Protein AF-A0A820YI57-F1 (afdb_monomer_lite)

Radius of gyration: 45.14 Å; chains: 1; bounding box: 73×60×126 Å

Structure (mmCIF, N/CA/C/O backbone):
data_AF-A0A820YI57-F1
#
_entry.id   AF-A0A820YI57-F1
#
loop_
_atom_site.group_PDB
_atom_site.id
_atom_site.type_symbol
_atom_site.label_atom_id
_atom_site.label_alt_id
_atom_site.label_comp_id
_atom_site.label_asym_id
_atom_site.label_entity_id
_atom_site.label_seq_id
_atom_site.pdbx_PDB_ins_code
_atom_site.Cartn_x
_atom_site.Cartn_y
_atom_site.Cartn_z
_atom_site.occupancy
_atom_site.B_iso_or_equiv
_atom_site.auth_seq_id
_atom_site.auth_comp_id
_atom_site.auth_asym_id
_atom_site.auth_atom_id
_atom_site.pdbx_PDB_model_num
ATOM 1 N N . MET A 1 1 ? -28.635 -5.208 62.542 1.00 59.19 1 MET A N 1
ATOM 2 C CA . MET A 1 1 ? -28.897 -5.207 61.089 1.00 59.19 1 MET A CA 1
ATOM 3 C C . MET A 1 1 ? -29.570 -6.530 60.754 1.00 59.19 1 MET A C 1
ATOM 5 O O . MET A 1 1 ? -29.067 -7.536 61.241 1.00 59.19 1 MET A O 1
ATOM 9 N N . PRO A 1 2 ? -30.706 -6.552 60.042 1.00 90.00 2 PRO A N 1
ATOM 10 C CA . PRO A 1 2 ? -31.347 -7.801 59.652 1.00 90.00 2 PRO A CA 1
ATOM 11 C C . PRO A 1 2 ? -30.451 -8.576 58.681 1.00 90.00 2 PRO A C 1
ATOM 13 O O . PRO A 1 2 ? -29.854 -7.988 57.782 1.00 90.00 2 PRO A O 1
ATOM 16 N N . GLU A 1 3 ? -30.381 -9.891 58.855 1.00 87.69 3 GLU A N 1
ATOM 17 C CA . GLU A 1 3 ? -29.567 -10.825 58.059 1.00 87.69 3 GLU A CA 1
ATOM 18 C C . GLU A 1 3 ? -29.834 -10.696 56.544 1.00 87.69 3 GLU A C 1
ATOM 20 O O . GLU A 1 3 ? -28.919 -10.772 55.727 1.00 87.69 3 GLU A O 1
ATOM 25 N N . ALA A 1 4 ? -31.076 -10.361 56.173 1.00 84.19 4 ALA A N 1
ATOM 26 C CA . ALA A 1 4 ? -31.480 -10.085 54.795 1.00 84.19 4 ALA A CA 1
ATOM 27 C C . ALA A 1 4 ? -30.741 -8.891 54.160 1.00 84.19 4 ALA A C 1
ATOM 29 O O . ALA A 1 4 ? -30.382 -8.954 52.988 1.00 84.19 4 ALA A O 1
ATOM 30 N N . GLN A 1 5 ? -30.454 -7.828 54.924 1.00 85.44 5 GLN A N 1
ATOM 31 C CA . GLN A 1 5 ? -29.688 -6.695 54.395 1.00 85.44 5 GLN A CA 1
ATOM 32 C C . GLN A 1 5 ? -28.228 -7.085 54.148 1.00 85.44 5 GLN A C 1
ATOM 34 O O . GLN A 1 5 ? -27.646 -6.660 53.159 1.00 85.44 5 GLN A O 1
ATOM 39 N N . GLN A 1 6 ? -27.621 -7.926 54.989 1.00 82.12 6 GLN A N 1
ATOM 40 C CA . GLN A 1 6 ? -26.219 -8.324 54.799 1.00 82.12 6 GLN A CA 1
ATOM 41 C C . GLN A 1 6 ? -26.003 -9.103 53.491 1.00 82.12 6 GLN A C 1
ATOM 43 O O . GLN A 1 6 ? -25.003 -8.887 52.806 1.00 82.12 6 GLN A O 1
ATOM 48 N N . LEU A 1 7 ? -26.962 -9.952 53.109 1.00 83.75 7 LEU A N 1
ATOM 49 C CA . LEU A 1 7 ? -26.948 -10.681 51.836 1.00 83.75 7 LEU A CA 1
ATOM 50 C C . LEU A 1 7 ? -27.073 -9.759 50.615 1.00 83.75 7 LEU A C 1
ATOM 52 O O . LEU A 1 7 ? -26.378 -9.969 49.622 1.00 83.75 7 LEU A O 1
ATOM 56 N N . GLU A 1 8 ? -27.906 -8.721 50.696 1.00 85.50 8 GLU A N 1
ATOM 57 C CA . GLU A 1 8 ? -28.096 -7.752 49.610 1.00 85.50 8 GLU A CA 1
ATOM 58 C C . GLU A 1 8 ? -26.824 -6.924 49.356 1.00 85.50 8 GLU A C 1
ATOM 60 O O . GLU A 1 8 ? -26.400 -6.762 48.211 1.00 85.50 8 GLU A O 1
ATOM 65 N N . TRP A 1 9 ? -26.142 -6.486 50.422 1.00 83.12 9 TRP A N 1
ATOM 66 C CA . TRP A 1 9 ? -24.855 -5.786 50.317 1.00 83.12 9 TRP A CA 1
ATOM 67 C C . TRP A 1 9 ? -23.743 -6.679 49.748 1.00 83.12 9 TRP A C 1
ATOM 69 O O . TRP A 1 9 ? -22.941 -6.214 48.935 1.00 83.12 9 TRP A O 1
ATOM 79 N N . LEU A 1 10 ? -23.706 -7.963 50.124 1.00 80.69 10 LEU A N 1
ATOM 80 C CA . LEU A 1 10 ? -22.757 -8.929 49.562 1.00 80.69 10 LEU A CA 1
ATOM 81 C C . LEU A 1 10 ? -23.012 -9.176 48.072 1.00 80.69 10 LEU A C 1
ATOM 83 O O . LEU A 1 10 ? -22.062 -9.169 47.291 1.00 80.69 10 LEU A O 1
ATOM 87 N N . GLN A 1 11 ? -24.273 -9.332 47.656 1.00 82.19 11 GLN A N 1
ATOM 88 C CA . GLN A 1 11 ? -24.614 -9.448 46.237 1.00 82.19 11 GLN A CA 1
ATOM 89 C C . GLN A 1 11 ? -24.228 -8.182 45.467 1.00 82.19 11 GLN A C 1
ATOM 91 O O . GLN A 1 11 ? -23.545 -8.286 44.451 1.00 82.19 11 GLN A O 1
ATOM 96 N N . ALA A 1 12 ? -24.588 -6.993 45.961 1.00 80.88 12 ALA A N 1
ATOM 97 C CA . ALA A 1 12 ? -24.253 -5.725 45.313 1.00 80.88 12 ALA A CA 1
ATOM 98 C C . ALA A 1 12 ? -22.733 -5.523 45.157 1.00 80.88 12 ALA A C 1
ATOM 100 O O . ALA A 1 12 ? -22.271 -5.117 44.090 1.00 80.88 12 ALA A O 1
ATOM 101 N N . GLY A 1 13 ? -21.944 -5.866 46.181 1.00 80.56 13 GLY A N 1
ATOM 102 C CA . GLY A 1 13 ? -20.481 -5.805 46.118 1.00 80.56 13 GLY A CA 1
ATOM 103 C C . GLY A 1 13 ? -19.884 -6.757 45.076 1.00 80.56 13 GLY A C 1
ATOM 104 O O . GLY A 1 13 ? -18.967 -6.382 44.348 1.00 80.56 13 GLY A O 1
ATOM 105 N N . MET A 1 14 ? -20.442 -7.963 44.950 1.00 79.81 14 MET A N 1
ATOM 106 C CA . MET A 1 14 ? -19.994 -8.979 43.992 1.00 79.81 14 MET A CA 1
ATOM 107 C C . MET A 1 14 ? -20.325 -8.603 42.535 1.00 79.81 14 MET A C 1
ATOM 109 O O . MET A 1 14 ? -19.541 -8.866 41.620 1.00 79.81 14 MET A O 1
ATOM 113 N N . TRP A 1 15 ? -21.462 -7.937 42.308 1.00 83.56 15 TRP A N 1
ATOM 114 C CA . TRP A 1 15 ? -21.804 -7.380 40.995 1.00 83.56 15 TRP A CA 1
ATOM 115 C C . TRP A 1 15 ? -20.882 -6.224 40.604 1.00 83.56 15 TRP A C 1
ATOM 117 O O . TRP A 1 15 ? -20.505 -6.120 39.442 1.00 83.56 15 TRP A O 1
ATOM 127 N N . HIS A 1 16 ? -20.470 -5.384 41.556 1.00 84.38 16 HIS A N 1
ATOM 128 C CA . HIS A 1 16 ? -19.558 -4.275 41.277 1.00 84.38 16 HIS A CA 1
ATOM 129 C C . HIS A 1 16 ? -18.169 -4.746 40.831 1.00 84.38 16 HIS A C 1
ATOM 131 O O . HIS A 1 16 ? -17.651 -4.251 39.830 1.00 84.38 16 HIS A O 1
ATOM 137 N N . THR A 1 17 ? -17.577 -5.722 41.524 1.00 84.75 17 THR A N 1
ATOM 138 C CA . THR A 1 17 ? -16.237 -6.224 41.174 1.00 84.75 17 THR A CA 1
ATOM 139 C C . THR A 1 17 ? -16.226 -6.926 39.817 1.00 84.75 17 THR A C 1
ATOM 141 O O . THR A 1 17 ? -15.339 -6.678 39.001 1.00 84.75 17 THR A O 1
ATOM 144 N N . THR A 1 18 ? -17.250 -7.733 39.528 1.00 87.00 18 THR A N 1
ATOM 145 C CA . THR A 1 18 ? -17.387 -8.417 38.231 1.00 87.00 18 THR A CA 1
ATOM 146 C C . THR A 1 18 ? -17.609 -7.440 37.073 1.00 87.00 18 THR A C 1
ATOM 148 O O . THR A 1 18 ? -17.016 -7.612 36.005 1.00 87.00 18 THR A O 1
ATOM 151 N N . LEU A 1 19 ? -18.387 -6.371 37.276 1.00 88.06 19 LEU A N 1
ATOM 152 C CA . LEU A 1 19 ? -18.556 -5.304 36.281 1.00 88.06 19 LEU A CA 1
ATOM 153 C C . LEU A 1 19 ? -17.255 -4.545 36.014 1.00 88.06 19 LEU A C 1
ATOM 155 O O . LEU A 1 19 ? -16.946 -4.253 34.860 1.00 88.06 19 LEU A O 1
ATOM 159 N N . GLU A 1 20 ? -16.476 -4.235 37.051 1.00 88.19 20 GLU A N 1
ATO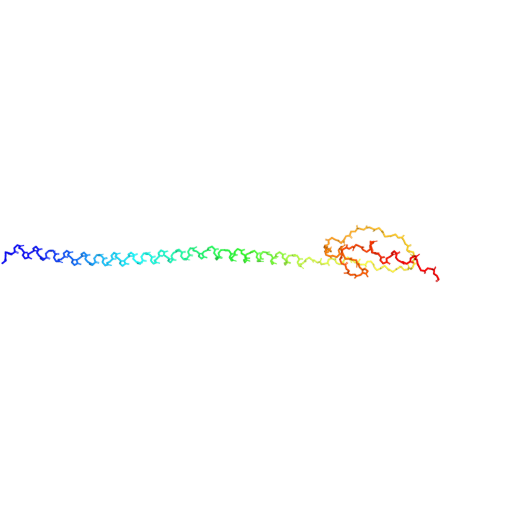M 160 C CA . GLU A 1 20 ? -15.194 -3.549 36.880 1.00 88.19 20 GLU A CA 1
ATOM 161 C C . GLU A 1 20 ? -14.183 -4.383 36.092 1.00 88.19 20 GLU A C 1
ATOM 163 O O . GLU A 1 20 ? -13.500 -3.852 35.212 1.00 88.19 20 GLU A O 1
ATOM 168 N N . GLU A 1 21 ? -14.079 -5.680 36.379 1.00 91.19 21 GLU A N 1
ATOM 169 C CA . GLU A 1 21 ? -13.205 -6.583 35.626 1.00 91.19 21 GLU A CA 1
ATOM 170 C C . GLU A 1 21 ? -13.654 -6.715 34.170 1.00 91.19 21 GLU A C 1
ATOM 172 O O . GLU A 1 21 ? -12.830 -6.614 33.257 1.00 91.19 21 GLU A O 1
ATOM 177 N N . PHE A 1 22 ? -14.962 -6.833 33.932 1.00 91.12 22 PHE A N 1
ATOM 178 C CA . PHE A 1 22 ? -15.521 -6.860 32.584 1.00 91.12 22 PHE A CA 1
ATOM 179 C C . PHE A 1 22 ? -15.243 -5.559 31.811 1.00 91.12 22 PHE A C 1
ATOM 181 O O . PHE A 1 22 ? -14.824 -5.590 30.650 1.00 91.12 22 PHE A O 1
ATOM 188 N N . LEU A 1 23 ? -15.405 -4.395 32.445 1.00 91.62 23 LEU A N 1
ATOM 189 C CA . LEU A 1 23 ? -15.090 -3.101 31.833 1.00 91.62 23 LEU A CA 1
ATOM 190 C C . LEU A 1 23 ? -13.592 -2.966 31.528 1.00 91.62 23 LEU A C 1
ATOM 192 O O . LEU A 1 23 ? -13.219 -2.523 30.443 1.00 91.62 23 LEU A O 1
ATOM 196 N N . LYS A 1 24 ? -12.710 -3.406 32.433 1.00 91.44 24 LYS A N 1
ATOM 197 C CA . LYS A 1 24 ? -11.260 -3.438 32.175 1.00 91.44 24 LYS A CA 1
ATOM 198 C C . LYS A 1 24 ? -10.924 -4.346 30.989 1.00 91.44 24 LYS A C 1
ATOM 200 O O . LYS A 1 24 ? -10.140 -3.944 30.125 1.00 91.44 24 LYS A O 1
ATOM 205 N N . TYR A 1 25 ? -11.541 -5.524 30.903 1.00 91.69 25 TYR A N 1
ATOM 206 C CA . TYR A 1 25 ? -11.348 -6.464 29.797 1.00 91.69 25 TYR A CA 1
ATOM 207 C C . TYR A 1 25 ? -11.836 -5.896 28.453 1.00 91.69 25 TYR A C 1
ATOM 209 O O . TYR A 1 25 ? -11.124 -5.934 27.452 1.00 91.69 25 TYR A O 1
ATOM 217 N N . THR A 1 26 ? -13.019 -5.285 28.416 1.00 88.62 26 THR A N 1
ATOM 218 C CA . THR A 1 26 ? -13.561 -4.680 27.184 1.00 88.62 26 THR A CA 1
ATOM 219 C C . THR A 1 26 ? -12.754 -3.463 26.720 1.00 88.62 26 THR A C 1
ATOM 221 O O . THR A 1 26 ? -12.475 -3.315 25.527 1.00 88.62 26 THR A O 1
ATOM 224 N N . ILE A 1 27 ? -12.298 -2.605 27.636 1.00 90.44 27 ILE A N 1
ATOM 225 C CA . ILE A 1 27 ? -11.445 -1.455 27.296 1.00 90.44 27 ILE A CA 1
ATOM 226 C C . ILE A 1 27 ? -10.076 -1.914 26.771 1.00 90.44 27 ILE A C 1
ATOM 228 O O . ILE A 1 27 ? -9.555 -1.333 25.818 1.00 90.44 27 ILE A O 1
ATOM 232 N N . THR A 1 28 ? -9.474 -2.940 27.373 1.00 90.62 28 THR A N 1
ATOM 233 C CA . THR A 1 28 ? -8.191 -3.486 26.895 1.00 90.62 28 THR A CA 1
ATOM 234 C C . THR A 1 28 ? -8.351 -4.150 25.529 1.00 90.62 28 THR A C 1
ATOM 236 O O . THR A 1 28 ? -7.639 -3.780 24.596 1.00 90.62 28 THR A O 1
ATOM 239 N N . SER A 1 29 ? -9.367 -4.998 25.362 1.00 91.12 29 SER A N 1
ATOM 240 C CA . SER A 1 29 ? -9.707 -5.640 24.086 1.00 91.12 29 SER A CA 1
ATOM 241 C C . SER A 1 29 ? -9.935 -4.623 22.958 1.00 91.12 29 SER A C 1
ATOM 243 O O . SER A 1 29 ? -9.371 -4.747 21.872 1.00 91.12 29 SER A O 1
ATOM 245 N N . THR A 1 30 ? -10.684 -3.544 23.210 1.00 91.69 30 THR A N 1
ATOM 246 C CA . THR A 1 30 ? -10.927 -2.507 22.188 1.00 91.69 30 THR A CA 1
ATOM 247 C C . THR A 1 30 ? -9.667 -1.732 21.796 1.00 91.69 30 THR A C 1
ATOM 249 O O . THR A 1 30 ? -9.532 -1.343 20.634 1.00 91.69 30 THR A O 1
ATOM 252 N N . LYS A 1 31 ? -8.722 -1.513 22.720 1.00 91.81 31 LYS A N 1
ATOM 253 C CA . LYS A 1 31 ? -7.416 -0.909 22.400 1.00 91.81 31 LYS A CA 1
ATOM 254 C C . LYS A 1 31 ? -6.570 -1.832 21.530 1.00 91.81 31 LYS A C 1
ATOM 256 O O . LYS A 1 31 ? -5.979 -1.367 20.557 1.00 91.81 31 LYS A O 1
ATOM 261 N N . GLU A 1 32 ? -6.540 -3.121 21.847 1.00 91.81 32 GLU A N 1
ATOM 262 C CA . GLU A 1 32 ? -5.821 -4.110 21.044 1.00 91.81 32 GLU A CA 1
ATOM 263 C C . GLU A 1 32 ? -6.400 -4.208 19.633 1.00 91.81 32 GLU A C 1
ATOM 265 O O . GLU A 1 32 ? -5.652 -4.121 18.662 1.00 91.81 32 GLU A O 1
ATOM 270 N N . LEU A 1 33 ? -7.728 -4.273 19.499 1.00 90.38 33 LEU A N 1
ATOM 271 C CA . LEU A 1 33 ? -8.399 -4.296 18.196 1.00 90.38 33 LEU A CA 1
ATOM 272 C C . LEU A 1 33 ? -8.062 -3.0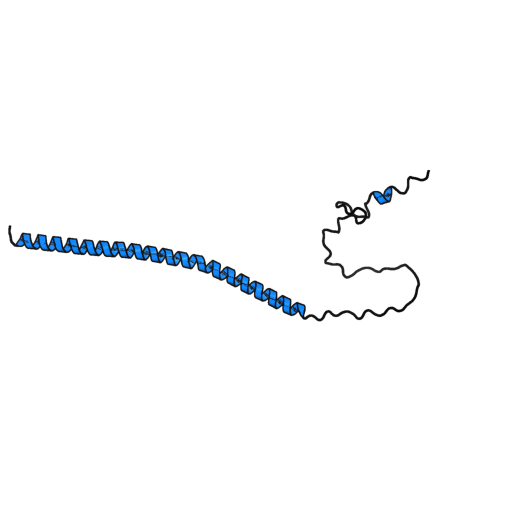66 17.343 1.00 90.38 33 LEU A C 1
ATOM 274 O O . LEU A 1 33 ? -7.785 -3.205 16.153 1.00 90.38 33 LEU A O 1
ATOM 278 N N . LYS A 1 34 ? -8.020 -1.869 17.943 1.00 94.19 34 LYS A N 1
ATOM 279 C CA . LYS A 1 34 ? -7.593 -0.648 17.239 1.00 94.19 34 LYS A CA 1
ATOM 280 C C . LYS A 1 34 ? -6.139 -0.733 16.778 1.00 94.19 34 LYS A C 1
ATOM 282 O O . LYS A 1 34 ? -5.845 -0.374 15.642 1.00 94.19 34 LYS A O 1
ATOM 287 N N . ASN A 1 35 ? -5.243 -1.245 17.619 1.00 95.19 35 ASN A N 1
ATOM 288 C CA . ASN A 1 35 ? -3.845 -1.441 17.240 1.00 95.19 35 ASN A CA 1
ATOM 289 C C . ASN A 1 35 ? -3.698 -2.447 16.088 1.00 95.19 35 ASN A C 1
ATOM 291 O O . ASN A 1 35 ? -2.919 -2.203 15.168 1.00 95.19 35 ASN A O 1
ATOM 295 N N . TYR A 1 36 ? -4.463 -3.543 16.095 1.00 92.25 36 TYR A N 1
ATOM 296 C CA . TYR A 1 36 ? -4.476 -4.499 14.986 1.00 92.25 36 TYR A CA 1
ATOM 297 C C . TYR A 1 36 ? -5.016 -3.878 13.694 1.00 92.25 36 TYR A C 1
ATOM 299 O O . TYR A 1 36 ? -4.417 -4.081 12.641 1.00 92.25 36 TYR A O 1
ATOM 307 N N . ALA A 1 37 ? -6.086 -3.080 13.762 1.00 93.38 37 ALA A N 1
ATOM 308 C CA . ALA A 1 37 ? -6.625 -2.379 12.596 1.00 93.38 37 ALA A CA 1
ATOM 309 C C . ALA A 1 37 ? -5.582 -1.443 11.958 1.00 93.38 37 ALA A C 1
ATOM 311 O O . ALA A 1 37 ? -5.336 -1.530 10.757 1.00 93.38 37 ALA A O 1
ATOM 312 N N . ILE A 1 38 ? -4.881 -0.644 12.771 1.00 94.56 38 ILE A N 1
ATOM 313 C CA . ILE A 1 38 ? -3.801 0.241 12.303 1.00 94.56 38 ILE A CA 1
ATOM 314 C C . ILE A 1 38 ? -2.674 -0.566 11.637 1.00 94.56 38 ILE A C 1
ATOM 316 O O . ILE A 1 38 ? -2.160 -0.175 10.590 1.00 94.56 38 ILE A O 1
ATOM 320 N N . GLN A 1 39 ? -2.290 -1.714 12.207 1.00 93.44 39 GLN A N 1
ATOM 321 C CA . GLN A 1 39 ? -1.271 -2.580 11.603 1.00 93.44 39 GLN A CA 1
ATOM 322 C C . GLN A 1 39 ? -1.720 -3.173 10.262 1.00 93.44 39 GLN A C 1
ATOM 324 O O . GLN A 1 39 ? -0.899 -3.318 9.354 1.00 93.4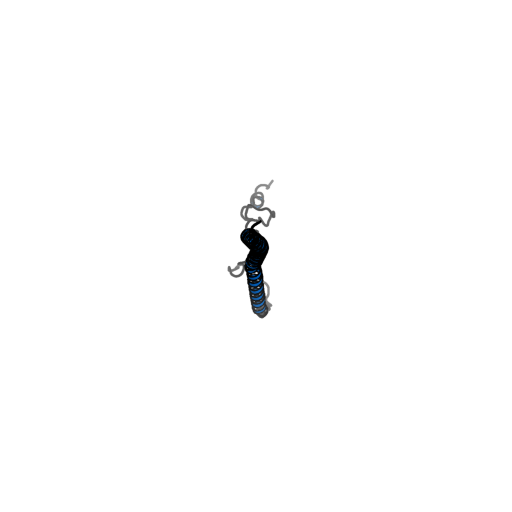4 39 GLN A O 1
ATOM 329 N N . ILE A 1 40 ? -3.001 -3.525 10.126 1.00 91.62 40 ILE A N 1
ATOM 330 C CA . ILE A 1 40 ? -3.563 -4.040 8.874 1.00 91.62 40 ILE A CA 1
ATOM 331 C C . ILE A 1 40 ? -3.546 -2.947 7.803 1.00 91.62 40 ILE A C 1
ATOM 333 O O . ILE A 1 40 ? -3.044 -3.196 6.708 1.00 91.62 40 ILE A O 1
ATOM 337 N N . GLU A 1 41 ? -4.008 -1.737 8.120 1.00 90.38 41 GLU A N 1
ATOM 338 C CA . GLU A 1 41 ? -3.988 -0.597 7.194 1.00 90.38 41 GLU A CA 1
ATOM 339 C C . GLU A 1 41 ? -2.558 -0.241 6.759 1.00 90.38 41 GLU A C 1
ATOM 341 O O . GLU A 1 41 ? -2.292 -0.056 5.568 1.00 90.38 41 GLU A O 1
ATOM 346 N N . ALA A 1 42 ? -1.604 -0.233 7.697 1.00 89.69 42 ALA A N 1
ATOM 347 C CA . ALA A 1 42 ? -0.195 0.008 7.395 1.00 89.69 42 ALA A CA 1
ATOM 348 C C . ALA A 1 42 ? 0.376 -1.045 6.430 1.00 89.69 42 ALA A C 1
ATOM 350 O O . ALA A 1 42 ? 1.079 -0.699 5.480 1.00 89.69 42 ALA A O 1
ATOM 351 N N . LYS A 1 43 ? 0.040 -2.328 6.625 1.00 86.38 43 LYS A N 1
ATOM 352 C CA . LYS A 1 43 ? 0.457 -3.406 5.716 1.00 86.38 43 LYS A CA 1
ATOM 353 C C . LYS A 1 43 ? -0.209 -3.285 4.348 1.00 86.38 43 LYS A C 1
ATOM 355 O O . LYS A 1 43 ? 0.476 -3.417 3.340 1.00 86.38 43 LYS A O 1
ATOM 360 N N . GLN A 1 44 ? -1.507 -2.987 4.292 1.00 88.12 44 GLN A N 1
ATOM 361 C CA . GLN A 1 44 ? -2.238 -2.814 3.032 1.00 88.12 44 GLN A CA 1
ATOM 362 C C . GLN A 1 44 ? -1.721 -1.625 2.211 1.00 88.12 44 GLN A C 1
ATOM 364 O O . GLN A 1 44 ? -1.673 -1.713 0.988 1.00 88.12 44 GLN A O 1
ATOM 369 N N . SER A 1 45 ? -1.255 -0.557 2.864 1.00 86.81 45 SER A N 1
ATOM 370 C CA . SER A 1 45 ? -0.620 0.597 2.209 1.00 86.81 45 SER A CA 1
ATOM 371 C C . SER A 1 45 ? 0.737 0.267 1.560 1.00 86.81 45 SER A C 1
ATOM 373 O O . SER A 1 45 ? 1.138 0.901 0.582 1.00 86.81 45 SER A O 1
ATOM 375 N N . LEU A 1 46 ? 1.444 -0.756 2.052 1.00 79.44 46 LEU A N 1
ATOM 376 C CA . LEU A 1 46 ? 2.739 -1.185 1.505 1.00 79.44 46 LEU A CA 1
ATOM 377 C C . LEU A 1 46 ? 2.608 -2.139 0.309 1.00 79.44 46 LEU A C 1
ATOM 379 O O . LEU A 1 46 ? 3.474 -2.137 -0.564 1.00 79.44 46 LEU A O 1
ATOM 383 N N . VAL A 1 47 ? 1.518 -2.906 0.222 1.00 78.06 47 VAL A N 1
ATOM 384 C CA . VAL A 1 47 ? 1.245 -3.829 -0.896 1.00 78.06 47 VAL A CA 1
ATOM 385 C C . VAL A 1 47 ? 1.330 -3.164 -2.284 1.00 78.06 47 VAL A C 1
ATOM 387 O O . VAL A 1 47 ? 2.006 -3.721 -3.150 1.00 78.06 47 VAL A O 1
ATOM 390 N N . PRO A 1 48 ? 0.716 -1.990 -2.547 1.00 75.06 48 PRO A N 1
ATOM 391 C CA . PRO A 1 48 ? 0.807 -1.364 -3.866 1.00 75.06 48 PRO A CA 1
ATOM 392 C C . PRO A 1 48 ? 2.224 -0.893 -4.215 1.00 75.06 48 PRO A C 1
ATOM 394 O O . PRO A 1 48 ? 2.570 -0.878 -5.393 1.00 75.06 48 PRO A O 1
ATOM 397 N N . LYS A 1 49 ? 3.059 -0.552 -3.222 1.00 78.19 49 LYS A N 1
ATOM 398 C CA . LYS A 1 49 ? 4.453 -0.140 -3.462 1.00 78.19 49 LYS A CA 1
ATOM 399 C C . LYS A 1 49 ? 5.314 -1.314 -3.915 1.00 78.19 49 LYS A C 1
ATOM 401 O O . LYS A 1 49 ? 6.009 -1.195 -4.913 1.00 78.19 49 LYS A O 1
ATOM 406 N N . ILE A 1 50 ? 5.184 -2.455 -3.238 1.00 78.94 50 ILE A N 1
ATOM 407 C CA . ILE A 1 50 ? 5.914 -3.681 -3.593 1.00 78.94 50 ILE A CA 1
ATOM 408 C C . ILE A 1 50 ? 5.527 -4.141 -5.002 1.00 78.94 50 ILE A C 1
ATOM 410 O O . ILE A 1 50 ? 6.387 -4.492 -5.802 1.00 78.94 50 ILE A O 1
ATOM 414 N N . LYS A 1 51 ? 4.232 -4.083 -5.340 1.00 83.44 51 LYS A N 1
ATOM 415 C CA . LYS A 1 51 ? 3.766 -4.471 -6.675 1.00 83.44 51 LYS A CA 1
ATOM 416 C C . LYS A 1 51 ? 4.313 -3.554 -7.776 1.00 83.44 51 LYS A C 1
ATOM 418 O O . LYS A 1 51 ? 4.724 -4.050 -8.815 1.00 83.44 51 LYS A O 1
ATOM 423 N N . ALA A 1 52 ? 4.358 -2.243 -7.536 1.00 85.06 52 ALA A N 1
ATOM 424 C CA . ALA A 1 52 ? 4.900 -1.287 -8.501 1.00 85.06 52 ALA A CA 1
ATOM 425 C C . ALA A 1 52 ? 6.411 -1.465 -8.732 1.00 85.06 52 ALA A C 1
ATOM 427 O O . ALA A 1 52 ? 6.865 -1.364 -9.868 1.00 85.06 52 ALA A O 1
ATOM 428 N N . GLU A 1 53 ? 7.182 -1.748 -7.678 1.00 86.88 53 GLU A N 1
ATOM 429 C CA . GLU A 1 53 ? 8.616 -2.041 -7.804 1.00 86.88 53 GLU A CA 1
ATOM 430 C C . GLU A 1 53 ? 8.858 -3.325 -8.604 1.00 86.88 53 GLU A C 1
ATOM 432 O O . GLU A 1 53 ? 9.711 -3.349 -9.489 1.00 86.88 53 GLU A O 1
ATOM 437 N N . GLN A 1 54 ? 8.054 -4.361 -8.360 1.00 90.94 54 GLN A N 1
ATOM 438 C CA . GLN A 1 54 ? 8.175 -5.632 -9.068 1.00 90.94 54 GLN A CA 1
ATOM 439 C C . GLN A 1 54 ? 7.756 -5.536 -10.544 1.00 90.94 54 GLN A C 1
ATOM 441 O O . GLN A 1 54 ? 8.412 -6.116 -11.407 1.00 90.94 54 GLN A O 1
ATOM 446 N N . ASP A 1 55 ? 6.722 -4.748 -10.858 1.00 92.31 55 ASP A N 1
ATOM 447 C CA . ASP A 1 55 ? 6.316 -4.480 -12.242 1.00 92.31 55 ASP A CA 1
ATOM 448 C C . ASP A 1 55 ? 7.419 -3.726 -13.024 1.00 92.31 55 ASP A C 1
ATOM 450 O O . ASP A 1 55 ? 7.619 -3.974 -14.218 1.00 92.31 55 ASP A O 1
ATOM 454 N N . GLU A 1 56 ? 8.165 -2.823 -12.372 1.00 92.12 56 GLU A N 1
ATOM 455 C CA . GLU A 1 56 ? 9.293 -2.119 -12.998 1.00 92.12 56 GLU A CA 1
ATOM 456 C C . GLU A 1 56 ? 10.509 -3.046 -13.180 1.00 92.12 56 GLU A C 1
ATOM 458 O O . GLU A 1 56 ? 11.142 -3.023 -14.238 1.00 92.12 56 GLU A O 1
ATOM 463 N N . GLU A 1 57 ? 10.800 -3.924 -12.215 1.00 93.31 57 GLU A N 1
ATOM 464 C CA . GLU A 1 57 ? 11.842 -4.949 -12.356 1.00 93.31 57 GLU A CA 1
ATOM 465 C C . GLU A 1 57 ? 11.541 -5.887 -13.538 1.00 93.31 57 GLU A C 1
ATOM 467 O O . GLU A 1 57 ? 12.375 -6.035 -14.437 1.00 93.31 57 GLU A O 1
ATOM 472 N N . ASP A 1 58 ? 10.315 -6.405 -13.639 1.00 95.19 58 ASP A N 1
ATOM 473 C CA . ASP A 1 58 ? 9.870 -7.232 -14.768 1.00 95.19 58 ASP A CA 1
ATOM 474 C C . ASP A 1 58 ? 9.967 -6.485 -16.107 1.00 95.19 58 ASP A C 1
ATOM 476 O O . ASP A 1 58 ? 10.351 -7.053 -17.140 1.00 95.19 58 ASP A O 1
ATOM 480 N N . ARG A 1 59 ? 9.646 -5.187 -16.117 1.00 94.94 59 ARG A N 1
ATOM 481 C CA . ARG A 1 59 ? 9.778 -4.341 -17.306 1.00 94.94 59 ARG A CA 1
ATOM 482 C C . ARG A 1 59 ? 11.236 -4.199 -17.732 1.00 94.94 59 ARG A C 1
ATOM 484 O O . ARG A 1 59 ? 11.532 -4.334 -18.922 1.00 94.94 59 ARG A O 1
ATOM 491 N N . THR A 1 60 ? 12.145 -3.950 -16.792 1.00 94.00 60 THR A N 1
ATOM 492 C CA . THR A 1 60 ? 13.580 -3.853 -17.094 1.00 94.00 60 THR A CA 1
ATOM 493 C C . THR A 1 60 ? 14.150 -5.186 -17.572 1.00 94.00 60 THR A C 1
ATOM 495 O O . THR A 1 60 ? 14.870 -5.206 -18.572 1.00 94.00 60 THR A O 1
ATOM 498 N N . ALA A 1 61 ? 13.753 -6.307 -16.963 1.00 95.25 61 ALA A N 1
ATOM 499 C CA . ALA A 1 61 ? 14.159 -7.644 -17.389 1.00 95.25 61 ALA A CA 1
ATOM 500 C C . ALA A 1 61 ? 13.751 -7.930 -18.846 1.00 95.25 61 ALA A C 1
ATOM 502 O O . ALA A 1 61 ? 14.570 -8.396 -19.642 1.00 95.25 61 ALA A O 1
ATOM 503 N N . ARG A 1 62 ? 12.521 -7.564 -19.239 1.00 96.50 62 ARG A N 1
ATOM 504 C CA . ARG A 1 62 ? 12.053 -7.689 -20.633 1.00 96.50 62 ARG A CA 1
ATOM 505 C C . ARG A 1 62 ? 12.866 -6.836 -21.607 1.00 96.50 62 ARG A C 1
ATOM 507 O O . ARG A 1 62 ? 13.186 -7.305 -22.697 1.00 96.50 62 ARG A O 1
ATOM 514 N N . LEU A 1 63 ? 13.220 -5.606 -21.229 1.00 93.69 63 LEU A N 1
ATOM 515 C CA . LEU A 1 63 ? 14.040 -4.723 -22.069 1.00 93.69 63 LEU A CA 1
ATOM 516 C C . LEU A 1 63 ? 15.464 -5.262 -22.251 1.00 93.69 63 LEU A C 1
ATOM 518 O O . LEU A 1 63 ? 15.991 -5.234 -23.362 1.00 93.69 63 LEU A O 1
ATOM 522 N N . VAL A 1 64 ? 16.073 -5.789 -21.187 1.00 93.56 64 VAL A N 1
ATOM 523 C CA . VAL A 1 64 ? 17.400 -6.420 -21.256 1.00 93.56 64 VAL A CA 1
ATOM 524 C C . VAL A 1 64 ? 17.361 -7.652 -22.159 1.00 93.56 64 VAL A C 1
ATOM 526 O O . VAL A 1 64 ? 18.212 -7.793 -23.039 1.00 93.56 64 VAL A O 1
ATOM 529 N N . GLN A 1 65 ? 16.345 -8.503 -22.006 1.00 93.75 65 GLN A N 1
ATOM 530 C CA . GLN A 1 65 ? 16.162 -9.679 -22.854 1.00 93.75 65 GLN A CA 1
ATOM 531 C C . GLN A 1 65 ? 15.982 -9.293 -24.331 1.00 93.75 65 GLN A C 1
ATOM 533 O O . GLN A 1 65 ? 16.577 -9.909 -25.215 1.00 93.75 65 GLN A O 1
ATOM 538 N N . GLN A 1 66 ? 15.213 -8.238 -24.612 1.00 93.19 66 GLN A N 1
ATOM 539 C CA . GLN A 1 66 ? 15.041 -7.719 -25.968 1.00 93.19 66 GLN A CA 1
ATOM 540 C C . GLN A 1 66 ? 16.359 -7.179 -26.549 1.00 93.19 66 GLN A C 1
ATOM 542 O O . GLN A 1 66 ? 16.672 -7.433 -27.711 1.00 93.19 66 GLN A O 1
ATOM 547 N N . ALA A 1 67 ? 17.157 -6.461 -25.756 1.00 85.44 67 ALA A N 1
ATOM 548 C CA . ALA A 1 67 ? 18.442 -5.924 -26.199 1.00 85.44 67 ALA A CA 1
ATOM 549 C C . ALA A 1 67 ? 19.452 -7.031 -26.547 1.00 85.44 67 ALA A C 1
ATOM 551 O O . ALA A 1 67 ? 20.178 -6.907 -27.535 1.00 85.44 67 ALA A O 1
ATOM 552 N N . GLN A 1 68 ? 19.465 -8.130 -25.787 1.00 89.69 68 GLN A N 1
ATOM 553 C CA . GLN A 1 68 ? 20.309 -9.295 -26.073 1.00 89.69 68 GLN A CA 1
ATOM 554 C C . GLN A 1 68 ? 19.963 -9.933 -27.426 1.00 89.69 68 GLN A C 1
ATOM 556 O O . GLN A 1 68 ? 20.864 -10.219 -28.209 1.00 89.69 68 GLN A O 1
ATOM 561 N N . GLN A 1 69 ? 18.673 -10.050 -27.759 1.00 88.38 69 GLN A N 1
ATOM 562 C CA . GLN A 1 69 ? 18.233 -10.569 -29.062 1.00 88.38 69 GLN A CA 1
ATOM 563 C C . GLN A 1 69 ? 18.659 -9.679 -30.242 1.00 88.38 69 GLN A C 1
ATOM 565 O O . GLN A 1 69 ? 18.877 -10.170 -31.347 1.00 88.38 69 GLN A O 1
ATOM 570 N N . ILE A 1 70 ? 18.787 -8.365 -30.029 1.00 80.69 70 ILE A N 1
ATOM 571 C CA . ILE A 1 70 ? 19.222 -7.420 -31.071 1.00 80.69 70 ILE A CA 1
ATOM 572 C C . ILE A 1 70 ? 20.753 -7.423 -31.216 1.00 80.69 70 ILE A C 1
ATOM 574 O O . ILE A 1 70 ? 21.264 -7.273 -32.326 1.00 80.69 70 ILE A O 1
ATOM 578 N N . GLY A 1 71 ? 21.490 -7.612 -30.116 1.00 68.56 71 GLY A N 1
ATOM 579 C CA . GLY A 1 71 ? 22.957 -7.635 -30.097 1.00 68.56 71 GLY A CA 1
ATOM 580 C C . GLY A 1 71 ? 23.591 -8.797 -30.870 1.00 68.56 71 GLY A C 1
ATOM 581 O O . GLY A 1 71 ? 24.740 -8.683 -31.291 1.00 68.56 71 GLY A O 1
ATOM 582 N N . GLU A 1 72 ? 22.843 -9.875 -31.108 1.00 63.75 72 GLU A N 1
ATOM 583 C CA . GLU A 1 72 ? 23.294 -11.035 -31.887 1.00 63.75 72 GLU A CA 1
ATOM 584 C C . GLU A 1 72 ? 23.034 -10.917 -33.393 1.00 63.75 72 GLU A C 1
ATOM 586 O O . GLU A 1 72 ? 23.417 -11.812 -34.145 1.00 63.75 72 GLU A O 1
ATOM 591 N N . GLN A 1 73 ? 22.431 -9.824 -33.876 1.00 61.34 73 GLN A N 1
ATOM 592 C CA . GLN A 1 73 ? 22.346 -9.586 -35.317 1.00 61.34 73 GLN A CA 1
ATOM 593 C C . GLN A 1 73 ? 23.778 -9.461 -35.864 1.00 61.34 73 GLN A C 1
ATOM 595 O O . GLN A 1 73 ? 24.469 -8.489 -35.528 1.00 61.34 73 GLN A O 1
ATOM 600 N N . PRO A 1 74 ? 24.264 -10.409 -36.694 1.00 57.56 74 PRO A N 1
ATOM 601 C CA . PRO A 1 74 ? 25.576 -10.276 -37.295 1.00 57.56 74 PRO A CA 1
ATOM 602 C C . PRO A 1 74 ? 25.559 -8.967 -38.073 1.00 57.56 74 PRO A C 1
ATOM 604 O O . PRO A 1 74 ? 24.724 -8.780 -38.961 1.00 57.56 74 PRO A O 1
ATOM 607 N N . ARG A 1 75 ? 26.449 -8.030 -37.719 1.00 60.25 75 ARG A N 1
ATOM 608 C CA . ARG A 1 75 ? 26.662 -6.840 -38.540 1.00 60.25 75 ARG A CA 1
ATOM 609 C C . ARG A 1 75 ? 27.1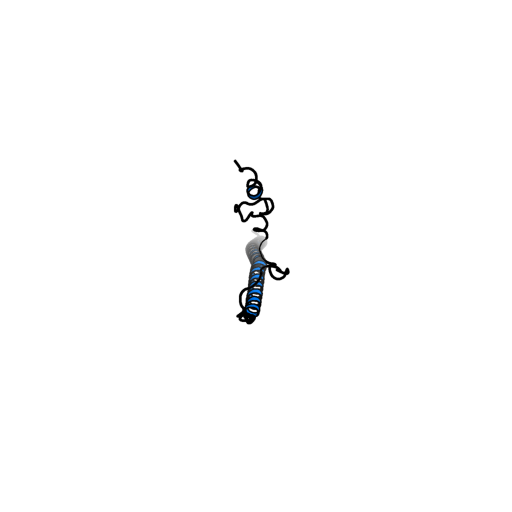08 -7.344 -39.901 1.00 60.25 75 ARG A C 1
ATOM 611 O O . ARG A 1 75 ? 28.277 -7.669 -40.087 1.00 60.25 75 ARG A O 1
ATOM 618 N N . TYR A 1 76 ? 26.165 -7.441 -40.832 1.00 63.34 76 TYR A N 1
ATOM 619 C CA . TYR A 1 76 ? 26.462 -7.659 -42.229 1.00 63.34 76 TYR A CA 1
ATOM 620 C C . TYR A 1 76 ? 27.268 -6.445 -42.663 1.00 63.34 76 TYR A C 1
ATOM 622 O O . TYR A 1 76 ? 26.728 -5.360 -42.874 1.00 63.34 76 TYR A O 1
ATOM 630 N N . VAL A 1 77 ? 28.588 -6.602 -42.682 1.00 63.50 77 VAL A N 1
ATOM 631 C CA . VAL A 1 77 ? 29.476 -5.639 -43.306 1.00 63.50 77 VAL A CA 1
ATOM 632 C C . VAL A 1 77 ? 29.359 -5.953 -44.791 1.00 63.50 77 VAL A C 1
ATOM 634 O O . VAL A 1 77 ? 29.855 -7.004 -45.206 1.00 63.50 77 VAL A O 1
ATOM 637 N N . PRO A 1 78 ? 28.654 -5.134 -45.595 1.00 60.75 78 PRO A N 1
ATOM 638 C CA . PRO A 1 78 ? 28.620 -5.365 -47.027 1.00 60.75 78 PRO A CA 1
ATOM 639 C C . PRO A 1 78 ? 30.070 -5.420 -47.519 1.00 60.75 78 PRO A C 1
ATOM 641 O O . PRO A 1 78 ? 30.863 -4.551 -47.135 1.00 60.75 78 PRO A O 1
ATOM 644 N N . PRO A 1 79 ? 30.452 -6.435 -48.314 1.00 66.25 79 PRO A N 1
ATOM 645 C CA . PRO A 1 79 ? 31.790 -6.509 -48.867 1.00 66.25 79 PRO A CA 1
ATOM 646 C C . PRO A 1 79 ? 31.968 -5.272 -49.736 1.00 66.25 79 PRO A C 1
ATOM 648 O O . PRO A 1 79 ? 31.373 -5.150 -50.807 1.00 66.25 79 PRO A O 1
ATOM 651 N N . TYR A 1 80 ? 32.741 -4.312 -49.238 1.00 60.25 80 TYR A N 1
ATOM 652 C CA . TYR A 1 80 ? 33.177 -3.173 -50.018 1.00 60.25 80 TYR A CA 1
ATOM 653 C C . TYR A 1 80 ? 33.895 -3.747 -51.232 1.00 60.25 80 TYR A C 1
ATOM 655 O O . TYR A 1 80 ? 34.964 -4.354 -51.133 1.00 60.25 80 TYR A O 1
ATOM 663 N N . GLN A 1 81 ? 33.250 -3.596 -52.385 1.00 50.94 81 GLN A N 1
ATOM 664 C CA . GLN A 1 81 ? 33.869 -3.824 -53.671 1.00 50.94 81 GLN A CA 1
ATOM 665 C C . GLN A 1 81 ? 35.139 -2.980 -53.690 1.00 50.94 81 GLN A C 1
ATOM 667 O O . GLN A 1 81 ? 35.103 -1.754 -53.569 1.00 50.94 81 GLN A O 1
ATOM 672 N N . ARG A 1 82 ? 36.278 -3.667 -53.749 1.00 48.28 82 ARG A N 1
ATOM 673 C CA . ARG A 1 82 ? 37.597 -3.065 -53.866 1.00 48.28 82 ARG A CA 1
ATOM 674 C C . ARG A 1 82 ? 37.640 -2.383 -55.233 1.00 48.28 82 ARG A C 1
ATOM 676 O O . ARG A 1 82 ? 37.938 -3.020 -56.235 1.00 48.28 82 ARG A O 1
ATOM 683 N N . ASN A 1 83 ? 37.259 -1.110 -55.271 1.00 49.81 83 ASN A N 1
ATOM 684 C CA . ASN A 1 83 ? 37.207 -0.325 -56.494 1.00 49.81 83 ASN A CA 1
ATOM 685 C C . ASN A 1 83 ? 38.637 0.105 -56.851 1.00 49.81 83 ASN A C 1
ATOM 687 O O . ASN A 1 83 ? 39.115 1.166 -56.457 1.00 49.81 83 ASN A O 1
ATOM 691 N N . THR A 1 84 ? 39.366 -0.781 -57.528 1.00 58.28 84 THR A N 1
ATOM 692 C CA . THR A 1 84 ? 40.630 -0.457 -58.193 1.00 58.28 84 THR A CA 1
ATOM 693 C C . THR A 1 84 ? 40.320 0.075 -59.591 1.00 58.28 84 THR A C 1
ATOM 695 O O . THR A 1 84 ? 40.303 -0.677 -60.560 1.00 58.28 84 THR A O 1
ATOM 698 N N . GLY A 1 85 ? 40.052 1.372 -59.691 1.00 48.00 85 GLY A N 1
ATOM 699 C CA . GLY A 1 85 ? 39.921 2.099 -60.956 1.00 48.00 85 GLY A CA 1
ATOM 700 C C . GLY A 1 85 ? 40.021 3.588 -60.648 1.00 48.00 85 GLY A C 1
ATOM 701 O O . GLY A 1 85 ? 39.170 4.129 -59.960 1.00 48.00 85 GLY A O 1
ATOM 702 N N . SER A 1 86 ? 41.197 4.185 -60.833 1.00 48.88 86 SER A N 1
ATOM 703 C CA . SER A 1 86 ? 41.605 4.881 -62.062 1.00 48.88 86 SER A CA 1
ATOM 704 C C . SER A 1 86 ? 40.818 6.177 -62.284 1.00 48.88 86 SER A C 1
ATOM 706 O O . SER A 1 86 ? 39.602 6.174 -62.432 1.00 48.88 86 SER A O 1
ATOM 708 N N . TYR A 1 87 ? 41.568 7.278 -62.272 1.00 53.16 87 TYR A N 1
ATOM 709 C CA . TYR A 1 87 ? 41.171 8.655 -62.549 1.00 53.16 87 TYR A CA 1
ATOM 710 C C . TYR A 1 87 ? 40.215 8.783 -63.747 1.00 53.16 87 TYR A C 1
ATOM 712 O O . TYR A 1 87 ? 40.603 8.416 -64.851 1.00 53.16 87 TYR A O 1
ATOM 720 N N . ALA A 1 88 ? 39.041 9.395 -63.553 1.00 48.38 88 ALA A N 1
ATOM 721 C CA . ALA A 1 88 ? 38.528 10.487 -64.392 1.00 48.38 88 ALA A CA 1
ATOM 722 C C . ALA A 1 88 ? 37.112 10.920 -63.967 1.00 48.38 88 ALA A C 1
ATOM 724 O O . ALA A 1 88 ? 36.233 10.107 -63.710 1.00 48.38 88 ALA A O 1
ATOM 725 N N . ASP A 1 89 ? 36.936 12.236 -63.983 1.00 46.91 89 ASP A N 1
ATOM 726 C CA . ASP A 1 89 ? 35.698 12.997 -64.117 1.00 46.91 89 ASP A CA 1
ATOM 727 C C . ASP A 1 89 ? 34.681 13.122 -62.968 1.00 46.91 89 ASP A C 1
ATOM 729 O O . ASP A 1 89 ? 33.834 12.285 -62.664 1.00 46.91 89 ASP A O 1
ATOM 733 N N . ASN A 1 90 ? 34.708 14.343 -62.427 1.00 57.84 90 ASN A N 1
ATOM 734 C CA . ASN A 1 90 ? 33.636 15.004 -61.708 1.00 57.84 90 ASN A CA 1
ATOM 735 C C . ASN A 1 90 ? 32.440 15.258 -62.637 1.00 57.84 90 ASN A C 1
ATOM 737 O O . ASN A 1 90 ? 32.528 16.117 -63.512 1.00 57.84 90 ASN A O 1
ATOM 741 N N . ARG A 1 91 ? 31.302 14.620 -62.346 1.00 55.72 91 ARG A N 1
ATOM 742 C CA . ARG A 1 91 ? 29.942 15.206 -62.261 1.00 55.72 91 ARG A CA 1
ATOM 743 C C . ARG A 1 91 ? 28.915 14.096 -62.442 1.00 55.72 91 ARG A C 1
ATOM 745 O O . ARG A 1 91 ? 28.650 13.683 -63.564 1.00 55.72 91 ARG A O 1
ATOM 752 N N . SER A 1 92 ? 28.326 13.672 -61.326 1.00 54.97 92 SER A N 1
ATOM 753 C CA . SER A 1 92 ? 26.920 13.259 -61.156 1.00 54.97 92 SER A CA 1
ATOM 754 C C . SER A 1 92 ? 26.808 12.475 -59.851 1.00 54.97 92 SER A C 1
ATOM 756 O O . SER A 1 92 ? 27.139 11.297 -59.805 1.00 54.97 92 SER A O 1
ATOM 758 N N . ILE A 1 93 ? 26.357 13.129 -58.779 1.00 52.97 93 ILE A N 1
ATOM 759 C CA . ILE A 1 93 ? 25.910 12.440 -57.564 1.00 52.97 93 ILE A CA 1
ATOM 760 C C . ILE A 1 93 ? 24.389 12.281 -57.684 1.00 52.97 93 ILE A C 1
ATOM 762 O O . ILE A 1 93 ? 23.689 13.292 -57.576 1.00 52.97 93 ILE A O 1
ATOM 766 N N . PRO A 1 94 ? 23.837 11.069 -57.875 1.00 53.56 94 PRO A N 1
ATOM 767 C CA . PRO A 1 94 ? 22.440 10.828 -57.580 1.00 53.56 94 PRO A CA 1
ATOM 768 C C . PRO A 1 94 ? 22.288 10.510 -56.088 1.00 53.56 94 PRO A C 1
ATOM 770 O O . PRO A 1 94 ? 22.704 9.472 -55.587 1.00 53.56 94 PRO A O 1
ATOM 773 N N . ASN A 1 95 ? 21.736 11.495 -55.389 1.00 53.47 95 ASN A N 1
ATOM 774 C CA . ASN A 1 95 ? 20.567 11.392 -54.517 1.00 53.47 95 ASN A CA 1
ATOM 775 C C . ASN A 1 95 ? 20.283 10.043 -53.801 1.00 53.47 95 ASN A C 1
ATOM 777 O O . ASN A 1 95 ? 19.801 9.087 -54.398 1.00 53.47 95 ASN A O 1
ATOM 781 N N . ASN A 1 96 ? 20.373 10.123 -52.469 1.00 61.72 96 ASN A N 1
ATOM 782 C CA . ASN A 1 96 ? 19.378 9.669 -51.486 1.00 61.72 96 ASN A CA 1
ATOM 783 C C . ASN A 1 96 ? 19.178 8.175 -51.216 1.00 61.72 96 ASN A C 1
ATOM 785 O O . ASN A 1 96 ? 18.261 7.558 -51.744 1.00 61.72 96 ASN A O 1
ATOM 789 N N . GLN A 1 97 ? 19.840 7.693 -50.165 1.00 52.69 97 GLN A N 1
ATOM 790 C CA . GLN A 1 97 ? 19.183 7.057 -49.014 1.00 52.69 97 GLN A CA 1
ATOM 791 C C . GLN A 1 97 ? 20.221 6.896 -47.895 1.00 52.69 97 GLN A C 1
ATOM 793 O O . GLN A 1 97 ? 21.408 6.840 -48.187 1.00 52.69 97 GLN A O 1
ATOM 798 N N . TRP A 1 98 ? 19.781 6.823 -46.635 1.00 52.25 98 TRP A N 1
ATOM 799 C CA . TRP A 1 98 ? 20.596 6.577 -45.425 1.00 52.25 98 TRP A CA 1
ATOM 800 C C . TRP A 1 98 ? 21.175 7.778 -44.669 1.00 52.25 98 TRP A C 1
ATOM 802 O O . TRP A 1 98 ? 22.334 7.744 -44.279 1.00 52.25 98 TRP A O 1
ATOM 812 N N . VAL A 1 99 ? 20.365 8.789 -44.326 1.00 52.84 99 VAL A N 1
ATOM 813 C CA . VAL A 1 99 ? 20.668 9.615 -43.135 1.00 52.84 99 VAL A CA 1
ATOM 814 C C . VAL A 1 99 ? 19.379 10.070 -42.429 1.00 52.84 99 VAL A C 1
ATOM 816 O O . VAL A 1 99 ? 19.054 11.252 -42.359 1.00 52.84 99 VAL A O 1
ATOM 819 N N . SER A 1 100 ? 18.619 9.120 -41.886 1.00 56.53 100 SER A N 1
ATOM 820 C CA . SER A 1 100 ? 17.429 9.401 -41.066 1.00 56.53 100 SER A CA 1
ATOM 821 C C . SER A 1 100 ? 17.692 9.114 -39.590 1.00 56.53 100 SER A C 1
ATOM 823 O O . SER A 1 100 ? 16.992 8.298 -39.014 1.00 56.53 100 SER A O 1
ATOM 825 N N . GLN A 1 101 ? 18.709 9.734 -38.981 1.00 51.38 101 GLN A N 1
ATOM 826 C CA . GLN A 1 101 ? 18.849 9.808 -37.509 1.00 51.38 101 GLN A CA 1
ATOM 827 C C . GLN A 1 101 ? 19.988 10.738 -37.101 1.00 51.38 101 GLN A C 1
ATOM 829 O O . GLN A 1 101 ? 20.912 10.413 -36.363 1.00 51.38 101 GLN A O 1
ATOM 834 N N . GLN A 1 102 ? 19.935 11.930 -37.662 1.00 52.12 102 GLN A N 1
ATOM 835 C CA . GLN A 1 102 ? 20.968 12.924 -37.517 1.00 52.12 102 GLN A CA 1
ATOM 836 C C . GLN A 1 102 ? 20.236 14.221 -37.135 1.00 52.12 102 GLN A C 1
ATOM 838 O O . GLN A 1 102 ? 19.353 14.704 -37.851 1.00 52.12 102 GLN A O 1
ATOM 843 N N . SER A 1 103 ? 20.452 14.588 -35.873 1.00 54.47 103 SER A N 1
ATOM 844 C CA . SER A 1 103 ? 19.544 15.273 -34.968 1.00 54.47 103 SER A CA 1
ATOM 845 C C . SER A 1 103 ? 19.110 16.660 -35.447 1.00 54.47 103 SER A C 1
ATOM 847 O O . SER A 1 103 ? 19.804 17.380 -36.170 1.00 54.47 103 SER A O 1
ATOM 849 N N . SER A 1 104 ? 17.920 17.056 -35.008 1.00 57.16 104 SER A N 1
ATOM 850 C CA . SER A 1 104 ? 17.319 18.365 -35.271 1.00 57.16 104 SER A CA 1
ATOM 851 C C . SER A 1 104 ? 18.160 19.555 -34.783 1.00 57.16 104 SER A C 1
ATOM 853 O O . SER A 1 104 ? 17.881 20.683 -35.176 1.00 57.16 104 SER A O 1
ATOM 855 N N . GLU A 1 105 ? 19.204 19.341 -33.979 1.00 57.16 105 GLU A N 1
ATOM 856 C CA . GLU A 1 105 ? 20.017 20.418 -33.399 1.00 57.16 105 GLU A CA 1
ATOM 857 C C . GLU A 1 105 ? 21.107 20.968 -34.325 1.00 57.16 105 GLU A C 1
ATOM 859 O O . GLU A 1 105 ? 21.692 22.018 -34.047 1.00 57.16 105 GLU A O 1
ATOM 864 N N . TRP A 1 106 ? 21.428 20.282 -35.420 1.00 58.47 106 TRP A N 1
ATOM 865 C CA . TRP A 1 106 ? 22.492 20.730 -36.330 1.00 58.47 106 TRP A CA 1
ATOM 866 C C . TRP A 1 106 ? 21.960 21.288 -37.641 1.00 58.47 106 TRP A C 1
ATOM 868 O O . TRP A 1 106 ? 22.690 21.992 -38.331 1.00 58.47 106 TRP A O 1
ATOM 878 N N . ARG A 1 107 ? 20.676 21.068 -37.948 1.00 62.72 107 ARG A N 1
ATOM 879 C CA . ARG A 1 107 ? 20.033 21.649 -39.140 1.00 62.72 107 ARG A CA 1
ATOM 880 C C . ARG A 1 107 ? 19.951 23.176 -39.102 1.00 62.72 107 ARG A C 1
ATOM 882 O O . ARG A 1 107 ? 19.834 23.791 -40.153 1.00 62.72 107 ARG A O 1
ATOM 889 N N . ASN A 1 108 ? 20.065 23.777 -37.917 1.00 65.06 108 ASN A N 1
ATOM 890 C CA . ASN A 1 108 ? 19.952 25.225 -37.722 1.00 65.06 108 ASN A CA 1
ATOM 891 C C . ASN A 1 108 ? 21.290 25.915 -37.407 1.00 65.06 108 ASN A C 1
ATOM 893 O O . ASN A 1 108 ? 21.280 27.083 -37.014 1.00 65.06 108 ASN A O 1
ATOM 897 N N . ARG A 1 109 ? 22.429 25.215 -37.547 1.00 72.19 109 ARG A N 1
ATOM 898 C CA . ARG A 1 109 ? 23.763 25.812 -37.398 1.00 72.19 109 ARG A CA 1
ATOM 899 C C . ARG A 1 109 ? 24.370 26.128 -38.755 1.00 72.19 109 ARG A C 1
ATOM 901 O O . ARG A 1 109 ? 24.497 25.263 -39.618 1.00 72.19 109 ARG A O 1
ATOM 908 N N . CYS A 1 110 ? 24.826 27.361 -38.916 1.00 79.50 110 CYS A N 1
ATOM 909 C CA . CYS A 1 110 ? 25.666 27.729 -40.039 1.00 79.50 110 CYS A CA 1
ATOM 910 C C . CYS A 1 110 ? 27.044 27.080 -39.860 1.00 79.50 110 CYS A C 1
ATOM 912 O O . CYS A 1 110 ? 27.833 27.534 -39.035 1.00 79.50 110 CYS A O 1
ATOM 914 N N . TYR A 1 111 ? 27.365 26.043 -40.639 1.00 73.19 111 TYR A N 1
ATOM 915 C CA . TYR A 1 111 ? 28.667 25.357 -40.564 1.00 73.19 111 TYR A CA 1
ATOM 916 C C . TYR A 1 111 ? 29.870 26.286 -40.787 1.00 73.19 111 TYR A C 1
ATOM 918 O O . TYR A 1 111 ? 30.981 25.956 -40.393 1.00 73.19 111 TYR A O 1
ATOM 926 N N . GLN A 1 112 ? 29.655 27.458 -41.390 1.00 71.56 112 GLN A N 1
ATOM 927 C CA . GLN A 1 112 ? 30.712 28.430 -41.647 1.00 71.56 112 GLN A CA 1
ATOM 928 C C . GLN A 1 112 ? 31.058 29.299 -40.427 1.00 71.56 112 GLN A C 1
ATOM 930 O O . GLN A 1 112 ? 32.183 29.778 -40.328 1.00 71.56 112 GLN A O 1
ATOM 935 N N . ARG A 1 113 ? 30.107 29.524 -39.507 1.00 74.44 113 ARG A N 1
ATOM 936 C CA . ARG A 1 113 ? 30.296 30.373 -38.310 1.00 74.44 113 ARG A CA 1
ATOM 937 C C . ARG A 1 113 ? 30.047 29.645 -36.988 1.00 74.44 113 ARG A C 1
ATOM 939 O O . ARG A 1 113 ? 30.302 30.206 -35.931 1.00 74.44 113 ARG A O 1
ATOM 946 N N . GLY A 1 114 ? 29.493 28.435 -37.035 1.00 71.44 114 GLY A N 1
ATOM 947 C CA . GLY A 1 114 ? 29.067 27.665 -35.867 1.00 71.44 114 GLY A CA 1
ATOM 948 C C . GLY A 1 114 ? 27.858 28.246 -35.123 1.00 71.44 114 GLY A C 1
ATOM 949 O O . GLY A 1 114 ? 27.437 27.666 -34.125 1.00 71.44 114 GLY A O 1
ATOM 950 N N . THR A 1 115 ? 27.284 29.365 -35.585 1.00 73.94 115 THR A N 1
AT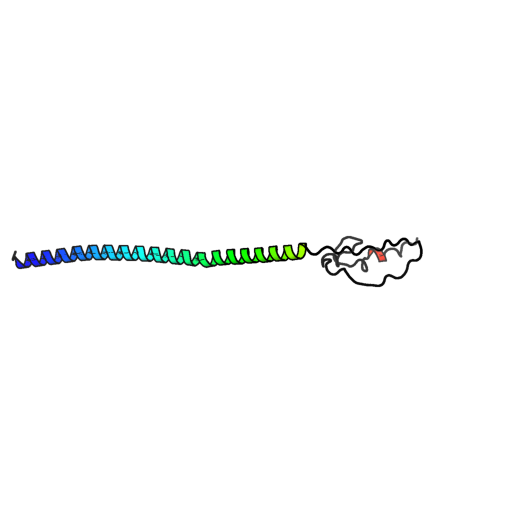OM 951 C CA . THR A 1 115 ? 26.171 30.049 -34.917 1.00 73.94 115 THR A CA 1
ATOM 952 C C . THR A 1 115 ? 24.812 29.509 -35.353 1.00 73.94 115 THR A C 1
ATOM 954 O O . THR A 1 115 ? 24.624 29.065 -36.490 1.00 73.94 115 THR A O 1
ATOM 957 N N . PHE A 1 116 ? 23.860 29.540 -34.421 1.00 75.94 116 PHE A N 1
ATOM 958 C CA . PHE A 1 116 ? 22.472 29.158 -34.661 1.00 75.94 116 PHE A CA 1
ATOM 959 C C . PHE A 1 116 ? 21.670 30.328 -35.241 1.00 75.94 116 PHE A C 1
ATOM 961 O O . PHE A 1 116 ? 21.963 31.487 -34.950 1.00 75.94 116 PHE A O 1
ATOM 968 N N . GLY A 1 117 ? 20.636 30.025 -36.028 1.00 75.62 117 GLY A N 1
ATOM 969 C CA . GLY A 1 117 ? 19.634 31.011 -36.466 1.00 75.62 117 GLY A CA 1
ATOM 970 C C . GLY A 1 117 ? 19.639 31.343 -37.959 1.00 75.62 117 GLY A C 1
ATOM 971 O O . GLY A 1 117 ? 18.784 32.094 -38.408 1.00 75.62 117 GLY A O 1
ATOM 972 N N . HIS A 1 118 ? 20.555 30.771 -38.741 1.00 77.06 118 HIS A N 1
ATOM 973 C CA . HIS A 1 118 ? 20.502 30.799 -40.205 1.00 77.06 118 HIS A CA 1
ATOM 974 C C . HIS A 1 118 ? 21.173 29.548 -40.783 1.00 77.06 118 HIS A C 1
ATOM 976 O O . HIS A 1 118 ? 22.057 28.957 -40.159 1.00 77.06 118 HIS A O 1
ATOM 982 N N . ILE A 1 119 ? 20.763 29.144 -41.985 1.00 77.38 119 ILE A N 1
ATOM 983 C CA . ILE A 1 119 ? 21.400 28.048 -42.723 1.00 77.38 119 ILE A CA 1
ATOM 984 C C . ILE A 1 119 ? 22.596 28.625 -43.495 1.00 77.38 119 ILE A C 1
ATOM 986 O O . ILE A 1 119 ? 22.601 29.800 -43.856 1.00 77.38 119 ILE A O 1
ATOM 990 N N . ALA A 1 120 ? 23.623 27.814 -43.772 1.00 74.00 120 ALA A N 1
ATOM 991 C CA . ALA A 1 120 ? 24.832 28.253 -44.484 1.00 74.00 120 ALA A CA 1
ATOM 992 C C . ALA A 1 120 ? 24.543 28.970 -45.822 1.00 74.00 120 ALA A C 1
ATOM 994 O O . ALA A 1 120 ? 25.284 29.874 -46.203 1.00 74.00 120 ALA A O 1
ATOM 995 N N . ARG A 1 121 ? 23.441 28.614 -46.499 1.00 71.50 121 ARG A N 1
ATOM 996 C CA . ARG A 1 121 ? 22.986 29.255 -47.743 1.00 71.50 121 ARG A CA 1
ATOM 997 C C . ARG A 1 121 ? 22.614 30.733 -47.565 1.00 71.50 121 ARG A C 1
ATOM 999 O O . ARG A 1 121 ? 22.824 31.505 -48.491 1.00 71.50 121 ARG A O 1
ATOM 1006 N N . ASP A 1 122 ? 22.145 31.118 -46.381 1.00 71.31 122 ASP A N 1
ATOM 1007 C CA . ASP A 1 122 ? 21.707 32.483 -46.058 1.00 71.31 122 ASP A CA 1
ATOM 1008 C C . ASP A 1 122 ? 22.791 33.270 -45.295 1.00 71.31 122 ASP A C 1
ATOM 1010 O O . ASP A 1 122 ? 22.555 34.353 -44.749 1.00 71.31 122 ASP A O 1
ATOM 1014 N N . CYS A 1 123 ? 24.013 32.729 -45.222 1.00 80.81 123 CYS A N 1
ATOM 1015 C CA . CYS A 1 123 ? 25.096 33.355 -44.482 1.00 80.81 123 CYS A CA 1
ATOM 1016 C C . CYS A 1 123 ? 25.629 34.594 -45.216 1.00 80.81 123 CYS A C 1
ATOM 1018 O O . CYS A 1 123 ? 26.213 34.510 -46.298 1.00 80.81 123 CYS A O 1
ATOM 1020 N N . HIS A 1 124 ? 25.508 35.760 -44.576 1.00 74.50 124 HIS A N 1
ATOM 1021 C CA . HIS A 1 124 ? 25.933 37.048 -45.135 1.00 74.50 124 HIS A CA 1
ATOM 1022 C C . HIS A 1 124 ? 27.428 37.127 -45.506 1.00 74.50 124 HIS A C 1
ATOM 1024 O O . HIS A 1 124 ? 27.803 37.977 -46.309 1.00 74.50 124 HIS A O 1
ATOM 1030 N N . SER A 1 125 ? 28.297 36.241 -44.992 1.00 68.25 125 SER A N 1
ATOM 1031 C CA . SER A 1 125 ? 29.721 36.202 -45.390 1.00 68.25 125 SER A CA 1
ATOM 1032 C C . SER A 1 125 ? 29.943 35.850 -46.859 1.00 68.25 125 SER A C 1
ATOM 1034 O O . SER A 1 125 ? 30.998 36.172 -47.399 1.00 68.25 125 SER A O 1
ATOM 1036 N N . HIS A 1 126 ? 28.984 35.195 -47.516 1.00 62.06 126 HIS A N 1
ATOM 1037 C CA . HIS A 1 126 ? 29.105 34.856 -48.933 1.00 62.06 126 HIS A CA 1
ATOM 1038 C C . HIS A 1 126 ? 28.729 36.010 -49.872 1.00 62.06 126 HIS A C 1
ATOM 1040 O O . HIS A 1 126 ? 29.118 35.989 -51.038 1.00 62.06 126 HIS A O 1
ATOM 1046 N N . HIS A 1 127 ? 28.038 37.039 -49.374 1.00 59.00 127 HIS A N 1
ATOM 1047 C CA . HIS A 1 127 ? 27.591 38.171 -50.189 1.00 59.00 127 HIS A CA 1
ATOM 1048 C C . HIS A 1 127 ? 28.565 39.357 -50.198 1.00 59.00 127 HIS A C 1
ATOM 1050 O O . HIS A 1 127 ? 28.481 40.200 -51.086 1.00 59.00 127 HIS A O 1
ATOM 1056 N N . SER A 1 128 ? 29.532 39.412 -49.280 1.00 56.75 128 SER A N 1
ATOM 1057 C CA . SER A 1 128 ? 30.459 40.546 -49.160 1.00 56.75 128 SER A CA 1
ATOM 1058 C C . SER A 1 128 ? 31.726 40.450 -50.023 1.00 56.75 128 SER A C 1
ATOM 1060 O O . SER A 1 128 ? 32.482 41.411 -50.085 1.00 56.75 128 SER A O 1
ATOM 1062 N N . LYS A 1 129 ? 31.964 39.349 -50.754 1.00 55.72 129 LYS A N 1
ATOM 1063 C CA . LYS A 1 129 ? 33.176 39.189 -51.592 1.00 55.72 129 LYS A CA 1
ATOM 1064 C C . LYS A 1 129 ? 33.090 39.757 -53.019 1.00 55.72 129 LYS A C 1
ATOM 1066 O O . LYS A 1 129 ? 33.998 39.516 -53.806 1.00 55.72 129 LYS A O 1
ATOM 1071 N N . LYS A 1 130 ? 32.041 40.507 -53.375 1.00 56.41 130 LYS A N 1
ATOM 1072 C CA . LYS A 1 130 ? 31.905 41.116 -54.718 1.00 56.4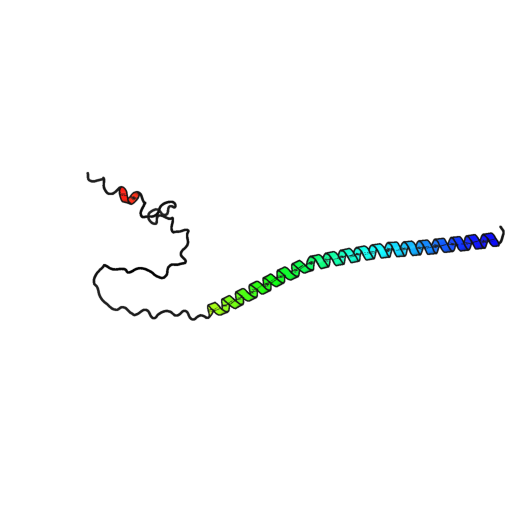1 130 LYS A CA 1
ATOM 1073 C C . LYS A 1 130 ? 32.084 42.641 -54.786 1.00 56.41 130 LYS A C 1
ATOM 1075 O O . LYS A 1 130 ? 31.862 43.193 -55.854 1.00 56.41 130 LYS A O 1
ATOM 1080 N N . LEU A 1 131 ? 32.507 43.322 -53.715 1.00 58.09 131 LEU A N 1
ATOM 1081 C CA . LEU A 1 131 ? 32.659 44.792 -53.713 1.00 58.09 131 LEU A CA 1
ATOM 1082 C C . LEU A 1 131 ? 33.993 45.300 -53.133 1.00 58.09 131 LEU A C 1
ATOM 1084 O O . LEU A 1 131 ? 34.034 46.350 -52.508 1.00 58.09 131 LEU A O 1
ATOM 1088 N N . SER A 1 132 ? 35.096 44.587 -53.355 1.00 52.62 132 SER A N 1
ATOM 1089 C CA . SER A 1 132 ? 36.438 45.163 -53.176 1.00 52.62 132 SER A CA 1
ATOM 1090 C C . SER A 1 132 ? 37.310 44.803 -54.377 1.00 52.62 132 SER A C 1
ATOM 1092 O O . SER A 1 132 ? 38.213 43.972 -54.293 1.00 52.62 132 SER A O 1
ATOM 1094 N N . GLY A 1 133 ? 36.927 45.351 -55.527 1.00 55.25 133 GLY A N 1
ATOM 1095 C CA . GLY A 1 133 ? 37.840 45.603 -56.632 1.00 55.25 133 GLY A CA 1
ATOM 1096 C C . GLY A 1 133 ? 38.127 47.098 -56.640 1.00 55.25 133 GLY A C 1
ATOM 1097 O O . GLY A 1 133 ? 37.405 47.841 -57.297 1.00 55.25 133 GLY A O 1
ATOM 1098 N N . GLU A 1 134 ? 39.123 47.498 -55.856 1.00 42.44 134 GLU A N 1
ATOM 1099 C CA . GLU A 1 134 ? 39.936 48.704 -56.048 1.00 42.44 134 GLU A CA 1
ATOM 1100 C C . GLU A 1 134 ? 41.388 48.245 -56.184 1.00 42.44 134 GLU A C 1
ATOM 1102 O O . GLU A 1 134 ? 41.776 47.321 -55.425 1.00 42.44 134 GLU A O 1
#

Organism: NCBI:txid392032

Sequence (134 aa):
MPEAQQLEWLQAGMWHTTLEEFLKYTITSTKELKNYAIQIEAKQSLVPKIKAEQDEEDRTARLVQQAQQIGEQPRYVPPYQRNTGSYADNRSIPNNQWVSQQSSEWRNRCYQRGTFGHIARDCHSHHSKKLSGE

Secondary structure (DSSP, 8-state):
--HHHHHHHHHHHHHHHHHHHHHHHHHHHHHHHHHHHHHHHHHHHHHHHHHHHHHHHHHHHHHHHHHHHHHTS------------------------S---S-TTTTTB-TTT--BSS-GGG-GGGTGGGS---

Foldseek 3Di:
DDPVVVVVVVVVVVVVVVVVVVVVVVVVVVVVVVVVVVVVVVVVVCVVVVVVVVVVVVVVVVVVVVVVVVVPPPPPPPPPDPPPDDDDDDDDDDDDDDDPPDDPPPQQAQPVPRDGDHHVVPDCVVVPVPPPPD

pLDDT: mean 75.01, std 15.57, range [42.44, 96.5]